Protein AF-A0A530K1Y3-F1 (afdb_monome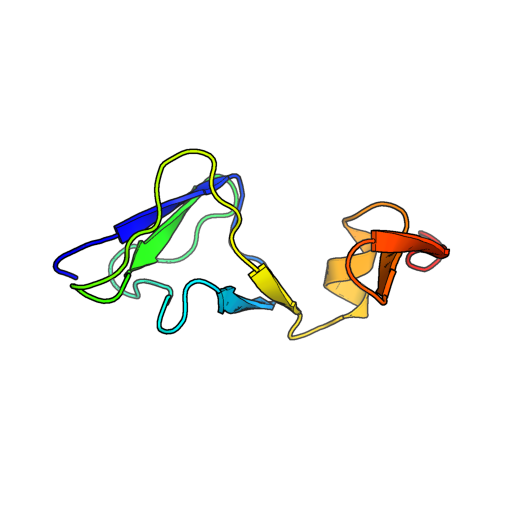r_lite)

Secondary structure (DSSP, 8-state):
--EEEEEEB---SEEEEESTT-EE-TTT---SSEEEEEE-TT----TT---EEEESSHHHHHTTSSSEEEEETTEEEEEE------

pLDDT: mean 91.81, std 6.95, range [61.25, 98.0]

Radius of gyration: 14.52 Å; chains: 1; bounding box: 42×23×37 Å

Structure (mmCIF, N/CA/C/O backbone):
data_AF-A0A530K1Y3-F1
#
_entry.id   AF-A0A530K1Y3-F1
#
loop_
_atom_site.group_PDB
_atom_site.id
_atom_site.type_symbol
_atom_site.label_atom_id
_atom_site.label_alt_id
_atom_site.label_comp_id
_atom_site.label_asym_id
_atom_site.label_entity_id
_atom_site.label_seq_id
_atom_site.pdbx_PDB_ins_code
_atom_site.Cartn_x
_atom_site.Cartn_y
_atom_site.Cartn_z
_atom_site.occupancy
_atom_site.B_iso_or_equiv
_atom_site.auth_seq_id
_atom_site.auth_comp_id
_atom_site.auth_asym_id
_atom_site.auth_atom_id
_atom_site.pdbx_PDB_model_num
ATOM 1 N N . PRO A 1 1 ? -12.563 3.338 15.343 1.00 78.69 1 PRO A N 1
ATOM 2 C CA . PRO A 1 1 ? -13.471 2.949 14.230 1.00 78.69 1 PRO A CA 1
ATOM 3 C C . PRO A 1 1 ? -14.206 1.657 14.619 1.00 78.69 1 PRO A C 1
ATOM 5 O O . PRO A 1 1 ? -13.724 0.973 15.517 1.00 78.69 1 PRO A O 1
ATOM 8 N N . ARG A 1 2 ? -15.358 1.341 14.004 1.00 86.56 2 ARG A N 1
ATOM 9 C CA . ARG A 1 2 ? -16.106 0.100 14.311 1.00 86.56 2 ARG A CA 1
ATOM 10 C C . ARG A 1 2 ? -15.425 -1.157 13.757 1.00 86.56 2 ARG A C 1
ATOM 12 O O . ARG A 1 2 ? -15.608 -2.229 14.316 1.00 86.56 2 ARG A O 1
ATOM 19 N N . GLN A 1 3 ? -14.640 -1.004 12.692 1.00 93.31 3 GLN A N 1
ATOM 20 C CA . GLN A 1 3 ? -13.804 -2.041 12.094 1.00 93.31 3 GLN A CA 1
ATOM 21 C C . GLN A 1 3 ? -12.399 -1.498 11.815 1.00 93.31 3 GLN A C 1
ATOM 23 O O . GLN A 1 3 ? -12.186 -0.284 11.703 1.00 93.31 3 GLN A O 1
ATOM 28 N N . GLY A 1 4 ? -11.433 -2.403 11.712 1.00 94.56 4 GLY A N 1
ATOM 29 C CA . GLY A 1 4 ? -10.063 -2.078 11.351 1.00 94.56 4 GLY A CA 1
ATOM 30 C C . GLY A 1 4 ? -9.255 -3.328 11.050 1.00 94.56 4 GLY A C 1
ATOM 31 O O . GLY A 1 4 ? -9.669 -4.441 11.372 1.00 94.56 4 GLY A O 1
ATOM 32 N N . CYS A 1 5 ? -8.101 -3.127 10.433 1.00 95.56 5 CYS A N 1
ATOM 33 C CA . CYS A 1 5 ? -7.149 -4.182 10.123 1.00 95.56 5 CYS A CA 1
ATOM 34 C C . CYS A 1 5 ? -5.726 -3.725 10.448 1.00 95.56 5 CYS A C 1
ATOM 36 O O . CYS A 1 5 ? -5.468 -2.540 10.671 1.00 95.56 5 CYS A O 1
ATOM 38 N N . TYR A 1 6 ? -4.805 -4.682 10.474 1.00 96.12 6 TYR A N 1
ATOM 39 C CA . TYR A 1 6 ? -3.376 -4.410 10.520 1.00 96.12 6 TYR A CA 1
ATOM 40 C C . TYR A 1 6 ? -2.756 -4.771 9.179 1.00 96.12 6 TYR A C 1
ATOM 42 O O . TYR A 1 6 ? -3.010 -5.851 8.645 1.00 96.12 6 TYR A O 1
ATOM 50 N N . LEU A 1 7 ? -1.941 -3.864 8.653 1.00 96.44 7 LEU A N 1
ATOM 51 C CA . LEU A 1 7 ? -1.086 -4.132 7.506 1.00 96.44 7 LEU A CA 1
ATOM 52 C C . LEU A 1 7 ? 0.241 -4.731 7.978 1.00 96.44 7 LEU A C 1
ATOM 54 O O . LEU A 1 7 ? 0.731 -4.400 9.060 1.00 96.44 7 LEU A O 1
ATOM 58 N N . TYR A 1 8 ? 0.840 -5.575 7.140 1.00 94.50 8 TYR A N 1
ATOM 59 C CA . TYR A 1 8 ? 2.239 -5.974 7.283 1.00 94.50 8 TYR A CA 1
ATOM 60 C C . TYR A 1 8 ? 3.125 -4.874 6.690 1.00 94.50 8 TYR A C 1
ATOM 62 O O . TYR A 1 8 ? 3.050 -4.584 5.497 1.00 94.50 8 TYR A O 1
ATOM 70 N N . GLY A 1 9 ? 3.942 -4.245 7.529 1.00 92.75 9 GLY A N 1
ATOM 71 C CA . GLY A 1 9 ? 4.621 -2.990 7.224 1.00 92.75 9 GLY A CA 1
ATOM 72 C C . GLY A 1 9 ? 3.762 -1.765 7.544 1.00 92.75 9 GLY A C 1
ATOM 73 O O . GLY A 1 9 ? 2.610 -1.857 7.982 1.00 92.75 9 GLY A O 1
ATOM 74 N N . GLY A 1 10 ? 4.333 -0.585 7.330 1.00 93.75 10 GLY A N 1
ATOM 75 C CA . GLY A 1 10 ? 3.641 0.668 7.582 1.00 93.75 10 GLY A CA 1
ATOM 76 C C . GLY A 1 10 ? 4.552 1.882 7.531 1.00 93.75 10 GLY A C 1
ATOM 77 O O . GLY A 1 10 ? 5.708 1.787 7.129 1.00 93.75 10 GLY A O 1
ATOM 78 N N . LYS A 1 11 ? 4.015 3.042 7.934 1.00 93.31 11 LYS A N 1
ATOM 79 C CA . LYS A 1 11 ? 4.713 4.340 7.870 1.00 93.31 11 LYS A CA 1
ATOM 80 C C . LYS A 1 11 ? 5.300 4.635 6.475 1.00 93.31 11 LYS A C 1
ATOM 82 O O . LYS A 1 11 ? 6.339 5.277 6.340 1.00 93.31 11 LYS A O 1
ATOM 87 N N . TRP A 1 12 ? 4.623 4.163 5.433 1.00 92.56 12 TRP A N 1
ATOM 88 C CA . TRP A 1 12 ? 4.978 4.463 4.054 1.00 92.56 12 TRP A CA 1
ATOM 89 C C . TRP A 1 12 ? 4.657 5.925 3.738 1.00 92.56 12 TRP A C 1
ATOM 91 O O . TRP A 1 12 ? 3.675 6.469 4.242 1.00 92.56 12 TRP A O 1
ATOM 101 N N . MET A 1 13 ? 5.447 6.550 2.864 1.00 93.94 13 MET A N 1
ATOM 102 C CA . MET A 1 13 ? 5.072 7.821 2.236 1.00 93.94 13 MET A CA 1
ATOM 103 C C . MET A 1 13 ? 4.034 7.550 1.147 1.00 93.94 13 MET A C 1
ATOM 105 O O . MET A 1 13 ? 4.333 7.600 -0.045 1.00 93.94 13 MET A O 1
ATOM 109 N N . ALA A 1 14 ? 2.837 7.149 1.568 1.00 95.12 14 ALA A N 1
ATOM 110 C CA . ALA A 1 14 ? 1.762 6.729 0.690 1.00 95.12 14 ALA A CA 1
ATOM 111 C C . ALA A 1 14 ? 0.396 6.892 1.368 1.00 95.12 14 ALA A C 1
ATOM 113 O O . ALA A 1 14 ? 0.268 6.694 2.575 1.00 95.12 14 ALA A O 1
ATOM 114 N N . GLU A 1 15 ? -0.625 7.183 0.570 1.00 95.62 15 GLU A N 1
ATOM 115 C CA . GLU A 1 15 ? -2.018 7.260 1.007 1.00 95.62 15 GLU A CA 1
ATOM 116 C C . GLU A 1 15 ? -2.762 5.953 0.699 1.00 95.62 15 GLU A C 1
ATOM 118 O O . GLU A 1 15 ? -2.546 5.364 -0.364 1.00 95.62 15 GLU A O 1
ATOM 123 N N . PRO A 1 16 ? -3.656 5.475 1.579 1.00 95.94 16 PRO A N 1
ATOM 124 C CA . PRO A 1 16 ? -4.488 4.310 1.295 1.00 95.94 16 PRO A CA 1
ATOM 125 C C . PRO A 1 16 ? -5.480 4.590 0.159 1.00 95.94 16 PRO A C 1
ATOM 127 O O . PRO A 1 16 ? -6.094 5.652 0.095 1.00 95.94 16 PRO A O 1
ATOM 130 N N . VAL A 1 17 ? -5.655 3.611 -0.728 1.00 97.12 17 VAL A N 1
ATOM 131 C CA . VAL A 1 17 ? -6.614 3.663 -1.846 1.00 97.12 17 VAL A CA 1
ATOM 132 C C . VAL A 1 17 ? -7.626 2.528 -1.753 1.00 97.12 17 VAL A C 1
ATOM 134 O O . VAL A 1 17 ? -8.807 2.738 -2.012 1.00 97.12 17 VAL A O 1
ATOM 137 N N . PHE A 1 18 ? -7.172 1.331 -1.379 1.00 96.06 18 PHE A N 1
ATOM 138 C CA . PHE A 1 18 ? -8.028 0.160 -1.239 1.00 96.06 18 PHE A CA 1
ATOM 139 C C . PHE A 1 18 ? -7.687 -0.621 0.043 1.00 96.06 18 PHE A C 1
ATOM 141 O O . PHE A 1 18 ? -6.495 -0.826 0.299 1.00 96.06 18 PHE A O 1
ATOM 148 N N . PRO A 1 19 ? -8.682 -1.109 0.809 1.00 95.44 19 PRO A N 1
ATOM 149 C CA . PRO A 1 19 ? -10.125 -0.930 0.604 1.00 95.44 19 PRO A CA 1
ATOM 150 C C . PRO A 1 19 ? -10.559 0.540 0.602 1.00 95.44 19 PRO A C 1
ATOM 152 O O . PRO A 1 19 ? -9.928 1.373 1.253 1.00 95.44 19 PRO A O 1
ATOM 155 N N . GLU A 1 20 ? -11.593 0.869 -0.172 1.00 96.00 20 GLU A N 1
ATOM 156 C CA . GLU A 1 20 ? -12.084 2.247 -0.266 1.00 96.00 20 GLU A CA 1
ATOM 157 C C . GLU A 1 20 ? -12.465 2.767 1.129 1.00 96.00 20 GLU A C 1
ATOM 159 O O . GLU A 1 20 ? -13.020 2.039 1.950 1.00 96.00 20 GLU A O 1
ATOM 164 N N . GLY A 1 21 ? -12.097 4.011 1.443 1.00 95.31 21 GLY A N 1
ATOM 165 C CA . GLY A 1 21 ? -12.344 4.610 2.759 1.00 95.31 21 GLY A CA 1
ATOM 166 C C . GLY A 1 21 ? -11.441 4.106 3.895 1.00 95.31 21 GLY A C 1
ATOM 167 O O . GLY A 1 21 ? -11.588 4.569 5.032 1.00 95.31 21 GLY A O 1
ATOM 168 N N . MET A 1 22 ? -10.494 3.200 3.620 1.00 96.38 22 MET A N 1
ATOM 169 C CA . MET A 1 22 ? -9.446 2.836 4.574 1.00 96.38 22 MET A CA 1
ATOM 170 C C . MET A 1 22 ? -8.596 4.062 4.932 1.00 96.38 22 MET A C 1
ATOM 172 O O . MET A 1 22 ? -8.198 4.823 4.056 1.00 96.38 22 MET A O 1
ATOM 176 N N . LYS A 1 23 ? -8.281 4.249 6.218 1.00 95.56 23 LYS A N 1
ATOM 177 C CA . LYS A 1 23 ? -7.490 5.396 6.696 1.00 95.56 23 LYS A CA 1
ATOM 178 C C . LYS A 1 23 ? -6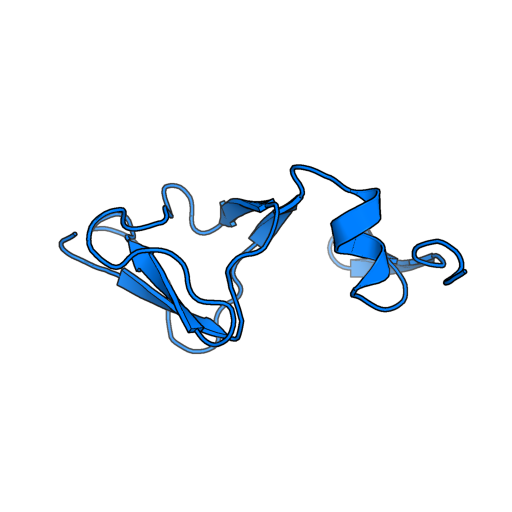.626 5.064 7.902 1.00 95.56 23 LYS A C 1
ATOM 180 O O . LYS A 1 23 ? -6.967 4.191 8.699 1.00 95.56 23 LYS A O 1
ATOM 185 N N . THR A 1 24 ? -5.524 5.787 8.071 1.00 94.06 24 THR A N 1
ATOM 186 C CA . THR A 1 24 ? -4.710 5.698 9.290 1.00 94.06 24 THR A CA 1
ATOM 187 C C . THR A 1 24 ? -5.504 6.198 10.503 1.00 94.06 24 THR A C 1
ATOM 189 O O . THR A 1 24 ? -6.446 6.987 10.386 1.00 94.06 24 THR A O 1
ATOM 192 N N . ASN A 1 25 ? -5.158 5.706 11.694 1.00 86.19 25 ASN A N 1
ATOM 193 C CA . ASN A 1 25 ? -5.797 6.129 12.938 1.00 86.19 25 ASN A CA 1
ATOM 194 C C . ASN A 1 25 ? -4.862 7.046 13.734 1.00 86.19 25 ASN A C 1
ATOM 196 O O . ASN A 1 25 ? -3.894 6.572 14.328 1.00 86.19 25 ASN A O 1
ATOM 200 N N . GLY A 1 26 ? -5.197 8.337 13.805 1.00 82.75 26 GLY A N 1
ATOM 201 C CA . GLY A 1 26 ? -4.412 9.335 14.538 1.00 82.75 26 GLY A CA 1
ATOM 202 C C . GLY A 1 26 ? -4.232 9.039 16.033 1.00 82.75 26 GLY A C 1
ATOM 203 O O . GLY A 1 26 ? -3.267 9.510 16.619 1.00 82.75 26 GLY A O 1
ATOM 204 N N . LEU A 1 27 ? -5.098 8.219 16.642 1.00 85.56 27 LEU A N 1
ATOM 205 C CA . LEU A 1 27 ? -4.975 7.829 18.054 1.00 85.56 27 LEU A CA 1
ATOM 206 C C . LEU A 1 27 ? -3.871 6.792 18.308 1.00 85.56 27 LEU A C 1
ATOM 208 O O . LEU A 1 27 ? -3.287 6.783 19.384 1.00 85.56 27 LEU A O 1
ATOM 212 N N . LEU A 1 28 ? -3.607 5.904 17.344 1.00 87.50 28 LEU A N 1
ATOM 213 C CA . LEU A 1 28 ? -2.603 4.836 17.477 1.00 87.50 28 LEU A CA 1
ATOM 214 C C . LEU A 1 28 ? -1.260 5.207 16.834 1.00 87.50 28 LEU A C 1
ATOM 216 O O . LEU A 1 28 ? -0.277 4.489 17.002 1.00 87.50 28 LEU A O 1
ATOM 220 N N . GLY A 1 29 ? -1.213 6.327 16.111 1.00 89.56 29 GLY A N 1
ATOM 221 C CA . GLY A 1 29 ? -0.015 6.801 15.433 1.00 89.56 29 GLY A CA 1
ATOM 222 C C . GLY A 1 29 ? 0.407 5.928 14.248 1.00 89.56 29 GLY A C 1
ATOM 223 O O . GLY A 1 29 ? -0.356 5.111 13.718 1.00 89.56 29 GLY A O 1
ATOM 224 N N . LEU A 1 30 ? 1.645 6.152 13.803 1.00 93.94 30 LEU A N 1
ATOM 225 C CA . LEU A 1 30 ? 2.251 5.445 12.677 1.00 93.94 30 LEU A CA 1
ATOM 226 C C . LEU A 1 30 ? 3.297 4.438 13.158 1.00 93.94 30 LEU A C 1
ATOM 228 O O . LEU A 1 30 ? 4.067 4.723 14.072 1.00 93.94 30 LEU A O 1
ATOM 232 N N . SER A 1 31 ? 3.367 3.290 12.492 1.00 94.56 31 SER A N 1
ATOM 233 C CA . SER A 1 31 ? 4.292 2.197 12.808 1.00 94.56 31 SER A CA 1
ATOM 234 C C . SER A 1 31 ? 4.909 1.651 11.529 1.00 94.56 31 SER A C 1
ATOM 236 O O . SER A 1 31 ? 4.201 1.455 10.548 1.00 94.56 31 SER A O 1
ATOM 238 N N . SER A 1 32 ? 6.223 1.411 11.528 1.00 92.50 32 SER A N 1
ATOM 239 C CA . SER A 1 32 ? 6.936 0.847 10.372 1.00 92.50 32 SER A CA 1
ATOM 240 C C . SER A 1 32 ? 6.786 -0.671 10.246 1.00 92.50 32 SER A C 1
ATOM 242 O O . SER A 1 32 ? 6.926 -1.203 9.150 1.00 92.50 32 SER A O 1
ATOM 244 N N . ASN A 1 33 ? 6.500 -1.374 11.347 1.00 94.50 33 ASN A N 1
ATOM 245 C CA . ASN A 1 33 ? 6.383 -2.835 11.353 1.00 94.50 33 ASN A CA 1
ATOM 246 C C . ASN A 1 33 ? 4.955 -3.299 11.040 1.00 94.50 33 ASN A C 1
ATOM 248 O O . ASN A 1 33 ? 4.746 -4.170 10.203 1.00 94.50 33 ASN A O 1
ATOM 252 N N . GLN A 1 34 ? 3.966 -2.717 11.720 1.00 95.19 34 GLN A N 1
ATOM 253 C CA . GLN A 1 34 ? 2.554 -3.041 11.526 1.00 95.19 34 GLN A CA 1
ATOM 254 C C . GLN A 1 34 ? 1.703 -1.798 11.723 1.00 95.19 34 GLN A C 1
ATOM 256 O O . GLN A 1 34 ? 1.658 -1.244 12.824 1.00 95.19 34 GLN A O 1
ATOM 261 N N . GLN A 1 35 ? 1.015 -1.373 10.668 1.00 96.50 35 GLN A N 1
ATOM 262 C CA . GLN A 1 35 ? 0.141 -0.208 10.713 1.00 96.50 35 GLN A CA 1
ATOM 263 C C . GLN A 1 35 ? -1.308 -0.624 10.948 1.00 96.50 35 GLN A C 1
ATOM 265 O O . GLN A 1 35 ? -1.888 -1.350 10.141 1.00 96.50 35 GLN A O 1
ATOM 270 N N . PHE A 1 36 ? -1.921 -0.100 12.012 1.00 96.25 36 PHE A N 1
ATOM 271 C CA . PHE A 1 36 ? -3.372 -0.169 12.159 1.00 96.25 36 PHE A CA 1
ATOM 272 C C . PHE A 1 36 ? -4.049 0.784 11.171 1.00 96.25 36 PHE A C 1
ATOM 274 O O . PHE A 1 36 ? -3.710 1.974 11.114 1.00 96.25 36 PHE A O 1
ATOM 281 N N . MET A 1 37 ? -5.056 0.268 10.474 1.00 96.31 37 MET A N 1
ATOM 282 C CA . MET A 1 37 ? -5.919 1.011 9.568 1.00 96.31 37 MET A CA 1
ATOM 283 C C . MET A 1 37 ? -7.369 0.909 10.035 1.00 96.31 37 MET A C 1
ATOM 285 O O . MET A 1 37 ? -7.881 -0.170 10.330 1.00 96.31 37 MET A O 1
ATOM 289 N N . GLY A 1 38 ? -8.050 2.049 10.094 1.00 96.25 38 GLY A N 1
ATOM 290 C CA . GLY A 1 38 ? -9.497 2.090 10.235 1.00 96.25 38 GLY A CA 1
ATOM 291 C C . GLY A 1 38 ? -10.168 1.780 8.904 1.00 96.25 38 GLY A C 1
ATOM 292 O O . GLY A 1 38 ? -9.728 2.272 7.866 1.00 96.25 38 GLY A O 1
ATOM 293 N N . LEU A 1 39 ? -11.248 1.006 8.958 1.00 96.06 39 LEU A N 1
ATOM 294 C CA . LEU A 1 39 ? -12.055 0.645 7.796 1.00 96.06 39 LEU A CA 1
ATOM 295 C C . LEU A 1 39 ? -13.484 1.203 7.925 1.00 96.06 39 LEU A C 1
ATOM 297 O O . LEU A 1 39 ? -13.940 1.456 9.053 1.00 96.06 39 LEU A O 1
ATOM 301 N N . PRO A 1 40 ? -14.197 1.394 6.798 1.00 94.69 40 PRO A N 1
ATOM 302 C CA . PRO A 1 40 ? -15.650 1.558 6.795 1.00 94.69 40 PRO A CA 1
ATOM 303 C C . PRO A 1 40 ? -16.355 0.410 7.525 1.00 94.69 40 PRO A C 1
ATOM 305 O O . PRO A 1 40 ? -15.801 -0.674 7.672 1.00 94.69 40 PRO A O 1
ATOM 308 N N . ALA A 1 41 ? -17.574 0.645 8.013 1.00 94.06 41 ALA A N 1
ATOM 309 C CA . ALA A 1 41 ? -18.306 -0.356 8.797 1.00 94.06 41 ALA A CA 1
ATOM 310 C C . ALA A 1 41 ? -18.826 -1.537 7.957 1.00 94.06 41 ALA A C 1
ATOM 312 O O . ALA A 1 41 ? -19.123 -2.593 8.509 1.00 94.06 41 ALA A O 1
ATOM 313 N N . ASP A 1 42 ? -18.963 -1.329 6.652 1.00 94.06 42 ASP A N 1
ATOM 314 C CA . ASP A 1 42 ? -19.372 -2.287 5.629 1.00 94.06 42 ASP A CA 1
ATOM 315 C C . ASP A 1 42 ? -18.174 -2.896 4.883 1.00 94.06 42 ASP A C 1
ATOM 317 O O . ASP A 1 42 ? -18.355 -3.610 3.896 1.00 94.06 42 ASP A O 1
ATOM 321 N N . ALA A 1 43 ? -16.946 -2.648 5.352 1.00 93.94 43 ALA A N 1
ATOM 322 C CA . ALA A 1 43 ? -15.761 -3.225 4.744 1.00 93.94 43 ALA A CA 1
ATOM 323 C C . ALA A 1 43 ? -15.792 -4.758 4.840 1.00 93.94 43 ALA A C 1
ATOM 325 O O . ALA A 1 43 ? -16.018 -5.346 5.898 1.00 93.94 43 ALA A O 1
ATOM 326 N N . THR A 1 44 ? -15.521 -5.415 3.714 1.00 94.75 44 THR A N 1
ATOM 327 C CA . THR A 1 44 ? -15.545 -6.881 3.588 1.00 94.75 44 THR A CA 1
ATOM 328 C C . THR A 1 44 ? -14.155 -7.513 3.597 1.00 94.75 44 THR A C 1
ATOM 330 O O . THR A 1 44 ? -14.048 -8.726 3.414 1.00 94.75 44 THR A O 1
ATOM 333 N N . ALA A 1 45 ? -13.111 -6.708 3.827 1.00 94.88 45 ALA A N 1
ATOM 334 C CA . ALA A 1 45 ? -11.718 -7.139 3.843 1.00 94.88 45 ALA A CA 1
ATOM 335 C C . ALA A 1 45 ? -11.456 -8.206 4.916 1.00 94.88 45 ALA A C 1
ATOM 337 O O . ALA A 1 45 ? -11.927 -8.108 6.053 1.00 94.88 45 ALA A O 1
ATOM 338 N N . ARG A 1 46 ? -10.668 -9.216 4.555 1.00 95.94 46 ARG A N 1
ATOM 339 C CA . ARG A 1 46 ? -10.329 -10.379 5.381 1.00 95.94 46 ARG A CA 1
ATOM 340 C C . ARG A 1 46 ? -8.813 -10.512 5.531 1.00 95.94 46 ARG A C 1
ATOM 342 O O . ARG A 1 46 ? -8.060 -9.999 4.702 1.00 95.94 46 ARG A O 1
ATOM 349 N N . PRO A 1 47 ? -8.327 -11.214 6.571 1.00 95.44 47 PRO A N 1
ATOM 350 C CA . PRO A 1 47 ? -6.917 -11.575 6.653 1.00 95.44 47 PRO A CA 1
ATOM 351 C C . PRO A 1 47 ? -6.458 -12.294 5.377 1.00 95.44 47 PRO A C 1
ATOM 353 O O . PRO A 1 47 ? -7.093 -13.256 4.950 1.00 95.44 47 PRO A O 1
ATOM 356 N N . GLY A 1 48 ? -5.358 -11.823 4.789 1.00 96.00 48 GLY A N 1
ATOM 357 C CA . GLY A 1 48 ? -4.817 -12.334 3.525 1.00 96.00 48 GLY A CA 1
ATOM 358 C C . GLY A 1 48 ? -5.210 -11.525 2.284 1.00 96.00 48 GLY A C 1
ATOM 359 O O . GLY A 1 48 ? -4.570 -11.694 1.249 1.00 96.00 48 GLY A O 1
ATOM 360 N N . ASP A 1 49 ? -6.189 -10.622 2.384 1.00 96.06 49 ASP A N 1
ATOM 361 C CA . ASP A 1 49 ? -6.513 -9.697 1.295 1.00 96.06 49 ASP A CA 1
ATOM 362 C C . ASP A 1 49 ? -5.424 -8.628 1.112 1.00 96.06 49 ASP A C 1
ATOM 364 O O . ASP A 1 49 ? -4.609 -8.353 2.000 1.00 96.06 49 ASP A O 1
ATOM 368 N N . TYR A 1 50 ? -5.434 -7.983 -0.056 1.00 95.00 50 TYR A N 1
ATOM 369 C CA . TYR A 1 50 ? -4.481 -6.935 -0.402 1.00 95.00 50 TYR A CA 1
ATOM 370 C C . TYR A 1 50 ? -4.989 -5.539 -0.040 1.00 95.00 50 TYR A C 1
ATOM 372 O O . TYR A 1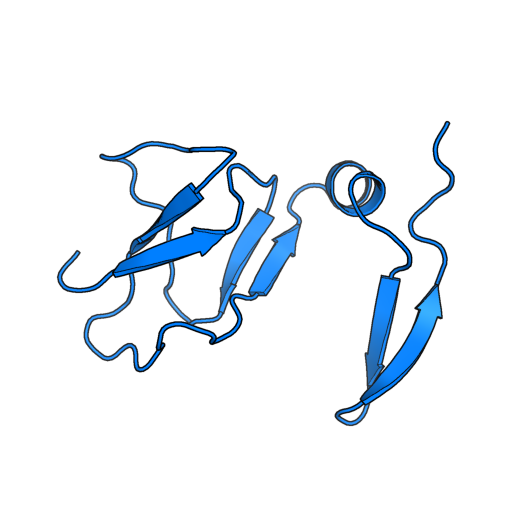 50 ? -6.147 -5.192 -0.271 1.00 95.00 50 TYR A O 1
ATOM 380 N N . ALA A 1 51 ? -4.069 -4.711 0.449 1.00 95.75 51 ALA A N 1
ATOM 381 C CA . ALA A 1 51 ? -4.233 -3.270 0.560 1.00 95.75 51 ALA A CA 1
ATOM 382 C C . ALA A 1 51 ? -3.425 -2.582 -0.542 1.00 95.75 51 ALA A C 1
ATOM 384 O O . ALA A 1 51 ? -2.262 -2.922 -0.764 1.00 95.75 51 ALA A O 1
ATOM 385 N N . PHE A 1 52 ? -4.018 -1.586 -1.197 1.00 95.69 52 PHE A N 1
ATOM 386 C CA . PHE A 1 52 ? -3.319 -0.772 -2.189 1.00 95.69 52 PHE A CA 1
ATOM 387 C C . PHE A 1 52 ? -3.150 0.644 -1.663 1.00 95.69 52 PHE A C 1
ATOM 389 O O . PHE A 1 52 ? -4.102 1.264 -1.184 1.00 95.69 52 PHE A O 1
ATOM 396 N N . LEU A 1 53 ? -1.921 1.144 -1.756 1.00 95.62 53 LEU A N 1
ATOM 397 C CA . LEU A 1 53 ? -1.545 2.489 -1.357 1.00 95.62 53 LEU A CA 1
ATOM 398 C C . LEU A 1 53 ? -0.970 3.228 -2.569 1.00 95.62 53 LEU A C 1
ATOM 400 O O . LEU A 1 53 ? -0.325 2.628 -3.429 1.00 95.62 53 LEU A O 1
ATOM 404 N N . ARG A 1 54 ? -1.192 4.538 -2.627 1.00 95.38 54 ARG A N 1
ATOM 405 C CA . ARG A 1 54 ? -0.627 5.440 -3.626 1.00 95.38 54 ARG A CA 1
ATOM 406 C C . ARG A 1 54 ? 0.542 6.202 -3.006 1.00 95.38 54 ARG A C 1
ATOM 408 O O . ARG A 1 54 ? 0.296 6.980 -2.087 1.00 95.38 54 ARG A O 1
ATOM 415 N N . PRO A 1 55 ? 1.781 6.022 -3.492 1.00 94.12 55 PRO A N 1
ATOM 416 C CA . PRO A 1 55 ? 2.923 6.800 -3.023 1.00 94.12 55 PRO A CA 1
ATOM 417 C C . PRO A 1 55 ? 2.664 8.310 -3.107 1.00 94.12 55 PRO A C 1
ATOM 419 O O . PRO A 1 55 ? 2.154 8.794 -4.117 1.00 94.12 55 PRO A O 1
ATOM 422 N N . THR A 1 56 ? 3.027 9.047 -2.058 1.00 95.12 56 THR A N 1
ATOM 423 C CA . THR A 1 56 ? 3.057 10.520 -2.043 1.00 95.12 56 THR A CA 1
ATOM 424 C C . THR A 1 56 ? 4.412 11.062 -2.489 1.00 95.12 56 THR A C 1
ATOM 426 O O . THR A 1 56 ? 4.480 12.166 -3.018 1.00 95.12 56 THR A O 1
ATOM 429 N N . GLN A 1 57 ? 5.478 10.268 -2.337 1.00 91.75 57 GLN A N 1
ATOM 430 C CA . GLN A 1 57 ? 6.791 10.497 -2.943 1.00 91.75 57 GLN A CA 1
ATOM 431 C C . GLN A 1 57 ? 7.248 9.223 -3.653 1.00 91.75 57 GLN A C 1
ATOM 433 O O . GLN A 1 57 ? 7.677 8.262 -3.014 1.00 91.75 57 GLN A O 1
ATOM 438 N N . SER A 1 58 ? 7.108 9.199 -4.977 1.00 87.19 58 SER A N 1
ATOM 439 C CA . SER A 1 58 ? 7.267 7.977 -5.769 1.00 87.19 58 SER A CA 1
ATOM 440 C C . SER A 1 58 ? 8.695 7.441 -5.721 1.00 87.19 58 SER A C 1
ATOM 442 O O . SER A 1 58 ? 8.882 6.256 -5.480 1.00 87.19 58 SER A O 1
ATOM 444 N N . GLU A 1 59 ? 9.700 8.296 -5.877 1.00 84.12 59 GLU A N 1
ATOM 445 C CA . GLU A 1 59 ? 11.115 7.924 -5.924 1.00 84.12 59 GLU A CA 1
ATOM 446 C C . GLU A 1 59 ? 11.563 7.275 -4.614 1.00 84.12 59 GLU A C 1
ATOM 448 O O . GLU A 1 59 ? 12.131 6.185 -4.608 1.00 84.12 59 GLU A O 1
ATOM 453 N N . ALA A 1 60 ? 11.236 7.911 -3.491 1.00 85.62 60 ALA A N 1
ATOM 454 C CA . ALA A 1 60 ? 11.645 7.440 -2.177 1.00 85.62 60 ALA A CA 1
ATOM 455 C C . ALA A 1 60 ? 10.912 6.166 -1.732 1.00 85.62 60 ALA A C 1
ATOM 457 O O . ALA A 1 60 ? 11.452 5.409 -0.928 1.00 85.62 60 ALA A O 1
ATOM 458 N N . VAL A 1 61 ? 9.695 5.916 -2.229 1.00 87.44 61 VAL A N 1
ATOM 459 C CA . VAL A 1 61 ? 8.983 4.655 -1.980 1.00 87.44 61 VAL A CA 1
ATOM 460 C C . VAL A 1 61 ? 9.499 3.562 -2.910 1.00 87.44 61 VAL A C 1
ATOM 462 O O . VAL A 1 61 ? 9.854 2.495 -2.427 1.00 87.44 61 VAL A O 1
ATOM 465 N N . LEU A 1 62 ? 9.582 3.813 -4.220 1.00 87.19 62 LEU A N 1
ATOM 466 C CA . LEU A 1 62 ? 9.963 2.805 -5.215 1.00 87.19 62 LEU A CA 1
ATOM 467 C C . LEU A 1 62 ? 11.374 2.250 -4.991 1.00 87.19 62 LEU A C 1
ATOM 469 O O . LEU A 1 62 ? 11.558 1.050 -5.150 1.00 87.19 62 LEU A O 1
ATOM 473 N N . GLN A 1 63 ? 12.326 3.073 -4.536 1.00 85.56 63 GLN A N 1
ATOM 474 C CA . GLN A 1 63 ? 13.683 2.622 -4.188 1.00 85.56 63 GLN A CA 1
ATOM 475 C C . GLN A 1 63 ? 13.733 1.608 -3.033 1.00 85.56 63 GLN A C 1
ATOM 477 O O . GLN A 1 63 ? 14.734 0.917 -2.866 1.00 85.56 63 GLN A O 1
ATOM 482 N N . GLN A 1 64 ? 12.678 1.511 -2.219 1.00 85.44 64 GLN A N 1
ATOM 483 C CA . GLN A 1 64 ? 12.596 0.538 -1.124 1.00 85.44 64 GLN A CA 1
ATOM 484 C C . GLN A 1 64 ? 12.085 -0.832 -1.597 1.00 85.44 64 GLN A C 1
ATOM 486 O O . GLN A 1 64 ? 12.048 -1.777 -0.809 1.00 85.44 64 GLN A O 1
ATOM 491 N N . PHE A 1 65 ? 11.689 -0.952 -2.869 1.00 84.50 65 PHE A N 1
ATOM 492 C CA . PHE A 1 65 ? 11.155 -2.173 -3.468 1.00 84.50 65 PHE A CA 1
ATOM 493 C C . PHE A 1 65 ? 11.983 -2.618 -4.682 1.00 84.50 65 PHE A C 1
ATOM 495 O O . PHE A 1 65 ? 12.856 -1.913 -5.178 1.00 84.50 65 PHE A O 1
ATOM 502 N N . GLY A 1 66 ? 11.709 -3.837 -5.156 1.00 85.75 66 GLY A N 1
ATOM 503 C CA . GLY A 1 66 ? 12.277 -4.356 -6.402 1.00 85.75 66 GLY A CA 1
ATOM 504 C C . GLY A 1 66 ? 11.596 -3.779 -7.648 1.00 85.75 66 GLY A C 1
ATOM 505 O O . GLY A 1 66 ? 10.904 -2.768 -7.593 1.00 85.75 66 GLY A O 1
ATOM 506 N N . SER A 1 67 ? 11.751 -4.458 -8.787 1.00 90.81 67 SER A N 1
ATOM 507 C CA . SER A 1 67 ? 11.176 -4.043 -10.073 1.00 90.81 67 SER A CA 1
ATOM 508 C C . SER A 1 67 ? 9.677 -3.708 -10.009 1.00 90.81 67 SER A C 1
ATOM 510 O O . SER A 1 67 ? 8.880 -4.457 -9.438 1.00 90.81 67 SER A O 1
ATOM 512 N N . ILE A 1 68 ? 9.285 -2.631 -10.692 1.00 91.88 68 ILE A N 1
ATOM 513 C CA . ILE A 1 68 ? 7.896 -2.208 -10.885 1.00 91.88 68 ILE A CA 1
ATOM 514 C C . ILE A 1 68 ? 7.177 -3.258 -11.731 1.00 91.88 68 ILE A C 1
ATOM 516 O O . ILE A 1 68 ? 7.564 -3.509 -12.869 1.00 91.88 68 ILE A O 1
ATOM 520 N N . ALA A 1 69 ? 6.107 -3.852 -11.206 1.00 94.31 69 ALA A N 1
ATOM 521 C CA . ALA A 1 69 ? 5.233 -4.724 -11.985 1.00 94.31 69 ALA A CA 1
ATOM 522 C C . ALA A 1 69 ? 4.206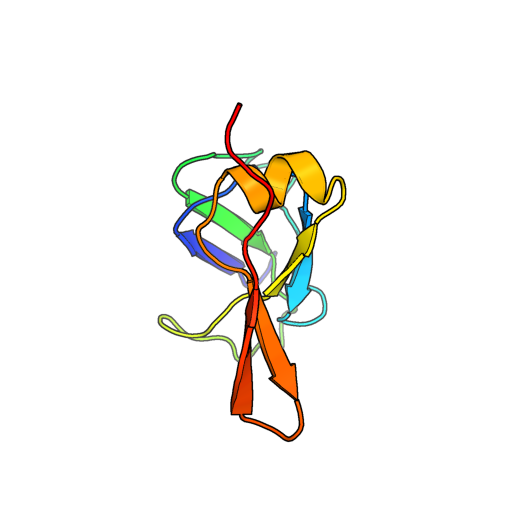 -3.887 -12.763 1.00 94.31 69 ALA A C 1
ATOM 524 O O . ALA A 1 69 ? 3.361 -3.221 -12.166 1.00 94.31 69 ALA A O 1
ATOM 525 N N . VAL A 1 70 ? 4.250 -3.940 -14.094 1.00 95.62 70 VAL A N 1
ATOM 526 C CA . VAL A 1 70 ? 3.286 -3.240 -14.952 1.00 95.62 70 VAL A CA 1
ATOM 527 C C . VAL A 1 70 ? 2.014 -4.072 -15.043 1.00 95.62 70 VAL A C 1
ATOM 529 O O . VAL A 1 70 ? 2.031 -5.171 -15.598 1.00 95.62 70 VAL A O 1
ATOM 532 N N . PHE A 1 71 ? 0.904 -3.562 -14.513 1.00 95.38 71 PHE A N 1
ATOM 533 C CA . PHE A 1 71 ? -0.391 -4.242 -14.548 1.00 95.38 71 PHE A CA 1
ATOM 534 C C . PHE A 1 71 ? -1.281 -3.670 -15.656 1.00 95.38 71 PHE A C 1
ATOM 536 O O . PHE A 1 71 ? -1.600 -2.483 -15.652 1.00 95.38 71 PHE A O 1
ATOM 543 N N . SER A 1 72 ? -1.686 -4.508 -16.610 1.00 96.81 72 SER A N 1
ATOM 544 C CA . SER A 1 72 ? -2.562 -4.120 -17.720 1.00 96.81 72 SER A CA 1
ATOM 545 C C . SER A 1 72 ? -3.425 -5.298 -18.164 1.00 96.81 72 SER A C 1
ATOM 547 O O . SER A 1 72 ? -2.950 -6.431 -18.250 1.00 96.81 72 SER A O 1
ATOM 549 N N . GLY A 1 73 ? -4.712 -5.046 -18.422 1.00 96.25 73 GLY A N 1
ATOM 550 C CA . GLY A 1 73 ? -5.651 -6.079 -18.870 1.00 96.25 73 GLY A CA 1
ATOM 551 C C . GLY A 1 73 ? -5.805 -7.250 -17.892 1.00 96.25 73 GLY A C 1
ATOM 552 O O . GLY A 1 73 ? -5.922 -8.391 -18.327 1.00 96.25 73 GLY A O 1
ATOM 553 N N . GLY A 1 74 ? -5.746 -6.992 -16.581 1.00 95.69 74 GLY A N 1
ATOM 554 C CA . GLY A 1 74 ? -5.929 -8.024 -15.553 1.00 95.69 74 GLY A CA 1
ATOM 555 C C . GLY A 1 74 ? -4.702 -8.901 -15.279 1.00 95.69 74 GLY A C 1
ATOM 556 O O . GLY A 1 74 ? -4.816 -9.893 -14.565 1.00 95.69 74 GLY A O 1
ATOM 557 N N . ARG A 1 75 ? -3.528 -8.564 -15.827 1.00 97.12 75 ARG A N 1
ATOM 558 C CA . ARG A 1 75 ? -2.287 -9.334 -15.649 1.00 97.12 75 ARG A CA 1
ATOM 559 C C . ARG A 1 75 ? -1.066 -8.438 -15.504 1.00 97.12 75 ARG A C 1
ATOM 561 O O . ARG A 1 75 ? -1.063 -7.291 -15.946 1.00 97.12 75 ARG A O 1
ATOM 568 N N . ILE A 1 76 ? -0.003 -8.996 -14.930 1.00 97.12 76 ILE A N 1
ATOM 569 C CA . ILE A 1 76 ? 1.328 -8.387 -14.991 1.00 97.12 76 ILE A CA 1
ATOM 570 C C . ILE A 1 76 ? 1.838 -8.575 -16.422 1.00 97.12 76 ILE A C 1
ATOM 572 O O . ILE A 1 76 ? 2.059 -9.701 -16.861 1.00 97.12 76 ILE A O 1
ATOM 576 N N . ALA A 1 77 ? 1.944 -7.478 -17.162 1.00 98.00 77 ALA A N 1
ATOM 577 C CA . ALA A 1 77 ? 2.356 -7.470 -18.558 1.00 98.00 77 ALA A CA 1
ATOM 578 C C . ALA A 1 77 ? 3.873 -7.316 -18.724 1.00 98.00 77 ALA A C 1
ATOM 580 O O . ALA A 1 77 ? 4.406 -7.781 -19.726 1.00 98.00 77 ALA A O 1
ATOM 581 N N . ASP A 1 78 ? 4.549 -6.677 -17.765 1.00 97.56 78 ASP A N 1
ATOM 582 C CA . ASP A 1 78 ? 5.985 -6.390 -17.827 1.00 97.56 78 ASP A CA 1
ATOM 583 C C . ASP A 1 78 ? 6.568 -6.107 -16.426 1.00 97.56 78 ASP A C 1
ATOM 585 O O . ASP A 1 78 ? 5.824 -5.961 -15.446 1.00 97.56 78 ASP A O 1
ATOM 589 N N . ARG A 1 79 ? 7.899 -6.024 -16.320 1.00 95.56 79 ARG A N 1
ATOM 590 C CA . ARG A 1 79 ? 8.630 -5.614 -15.116 1.00 95.56 79 ARG A CA 1
ATOM 591 C C . ARG A 1 79 ? 9.693 -4.573 -15.455 1.00 95.56 79 ARG A C 1
ATOM 593 O O . ARG A 1 79 ? 10.652 -4.873 -16.157 1.00 95.56 79 ARG A O 1
ATOM 600 N N . TRP A 1 80 ? 9.561 -3.371 -14.901 1.00 92.94 80 TRP A N 1
ATOM 601 C CA . TRP A 1 80 ? 10.518 -2.281 -15.108 1.00 92.94 80 TRP A CA 1
ATOM 602 C C . TRP A 1 80 ? 11.462 -2.127 -13.914 1.00 92.94 80 TRP A C 1
ATOM 604 O O . TRP A 1 80 ? 11.058 -2.380 -12.778 1.00 92.94 80 TRP A O 1
ATOM 614 N N . PRO A 1 81 ? 12.717 -1.701 -14.115 1.00 89.25 81 PRO A N 1
ATOM 615 C CA . PRO A 1 81 ? 13.594 -1.357 -13.000 1.00 89.25 81 PRO A CA 1
ATOM 616 C C . PRO A 1 81 ? 13.010 -0.185 -12.188 1.00 89.25 81 PRO A C 1
ATOM 618 O O . PRO A 1 81 ? 12.588 0.823 -12.753 1.00 89.25 81 PRO A O 1
ATOM 621 N N . ALA A 1 82 ? 12.982 -0.317 -10.858 1.00 82.12 82 ALA A N 1
ATOM 622 C CA . ALA A 1 82 ? 12.438 0.681 -9.933 1.00 82.12 82 ALA A CA 1
ATOM 623 C C . ALA A 1 82 ? 13.519 1.683 -9.501 1.00 82.12 82 ALA A C 1
ATOM 625 O O . ALA A 1 82 ? 13.880 1.737 -8.337 1.00 82.12 82 ALA A O 1
ATOM 626 N N . LEU A 1 83 ? 14.040 2.452 -10.464 1.00 76.00 83 LEU A N 1
ATOM 627 C CA . LEU A 1 83 ? 15.212 3.334 -10.325 1.00 76.00 83 LEU A CA 1
ATOM 628 C C . LEU A 1 83 ? 16.500 2.592 -9.878 1.00 76.00 83 LEU A C 1
ATOM 630 O O . LEU A 1 83 ? 16.460 1.627 -9.120 1.00 76.00 83 LEU A O 1
ATOM 634 N N . PRO A 1 84 ? 17.685 2.995 -10.359 1.00 71.12 84 PRO A N 1
ATOM 635 C CA . PRO A 1 84 ? 18.928 2.452 -9.825 1.00 71.12 84 PRO A CA 1
ATOM 636 C C . PRO A 1 84 ? 19.087 2.851 -8.350 1.00 71.12 84 PRO A C 1
ATOM 638 O O . PRO A 1 84 ? 18.853 4.006 -7.989 1.00 71.12 84 PRO A O 1
ATOM 641 N N . MET A 1 85 ? 19.497 1.899 -7.506 1.00 61.25 85 MET A N 1
ATOM 642 C CA . MET A 1 85 ? 20.031 2.226 -6.182 1.00 61.25 85 MET A CA 1
ATOM 643 C C . MET A 1 85 ? 21.360 2.961 -6.392 1.00 61.25 85 MET A C 1
ATOM 645 O O . MET A 1 85 ? 22.199 2.477 -7.155 1.00 61.25 85 MET A O 1
ATOM 649 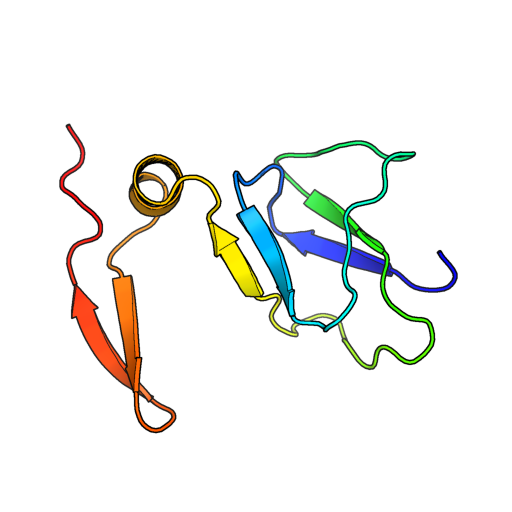N N . ALA A 1 86 ? 21.507 4.137 -5.780 1.00 61.44 86 ALA A N 1
ATOM 650 C CA . ALA A 1 86 ? 22.778 4.859 -5.737 1.00 61.44 86 ALA A CA 1
ATOM 651 C C . ALA A 1 86 ? 23.763 4.182 -4.776 1.00 61.44 86 ALA A C 1
ATOM 653 O O . ALA A 1 86 ? 23.292 3.640 -3.747 1.00 61.44 86 ALA A O 1
#

Sequence (86 aa):
PRQGCYLYGGKWMAEPVFPEGMKTNGLLGLSSNQQFMGLPADATARPGDYAFLRPTQSEAVLQQFGSIAVFSGGRIADRWPALPMA

Fol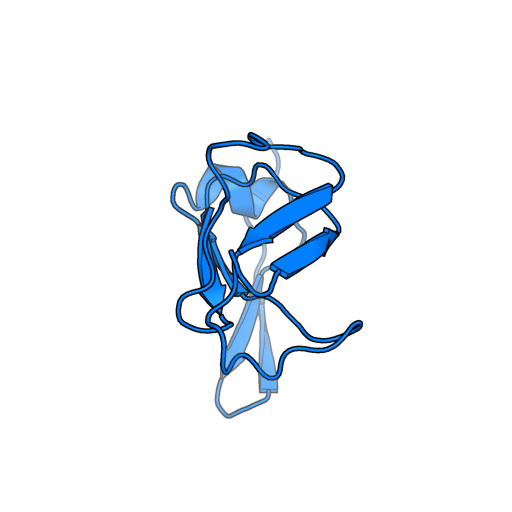dseek 3Di:
DLDKDKDQAWPAQWAWPPPHPKHFDPVVDIDGGIGIIDDDPPDPDDPPDDTDTGHPDQLVRLLVDAWDQDDDPNDRPDTHGSDDDD